Protein AF-A0A9P7VAQ1-F1 (afdb_monomer_lite)

Sequence (129 aa):
MGWFGRTEKPQETTILPGDQIHQKSHQPLQIVPELVQTIETLNEPVTLHQHSQDIEGFVNERPANTFIIDGDKDGSQSIICTDNGNGGKTCLKLGLSSIQLFKKMQSLEYFCSLPDDINATYFECRKIT

Secondary structure (DSSP, 8-state):
--PPP---------PPPPP-------------S--TT---S----------TT-HHHHHHHSTTS-EEEEE-SS-S-EEEEEE-SSS-EEEEEESS-HHHHHHHHHHTTEEEE--S-TT---EEEEE--

Organism: NCBI:txid45513

Structure (mmCIF, N/CA/C/O backbone):
data_AF-A0A9P7VAQ1-F1
#
_entry.id   AF-A0A9P7VAQ1-F1
#
loop_
_atom_site.group_PDB
_atom_site.id
_atom_site.type_symbol
_atom_site.label_atom_id
_atom_site.label_alt_id
_atom_site.label_comp_id
_atom_site.label_asym_id
_atom_site.label_entity_id
_atom_site.label_seq_id
_atom_site.pdbx_PDB_ins_code
_atom_site.Cartn_x
_atom_site.Cartn_y
_atom_site.Cartn_z
_atom_site.occupancy
_atom_site.B_iso_or_equiv
_atom_site.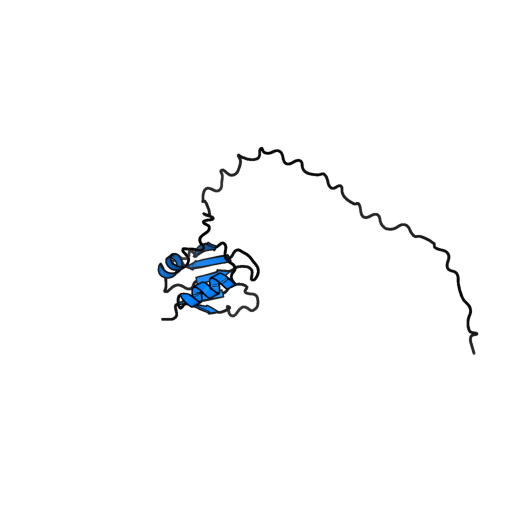auth_seq_id
_atom_site.auth_comp_id
_atom_site.auth_asym_id
_atom_site.auth_atom_id
_atom_site.pdbx_PDB_model_num
ATOM 1 N N . MET A 1 1 ? 8.328 14.201 79.316 1.00 43.78 1 MET A N 1
ATOM 2 C CA . MET A 1 1 ? 7.727 12.933 78.847 1.00 43.78 1 MET A CA 1
ATOM 3 C C . MET A 1 1 ? 6.217 13.114 78.852 1.00 43.78 1 MET A C 1
ATOM 5 O O . MET A 1 1 ? 5.704 13.519 79.883 1.00 43.78 1 MET A O 1
ATOM 9 N N . GLY A 1 2 ? 5.544 12.858 77.726 1.00 42.94 2 GLY A N 1
ATOM 10 C CA . GLY A 1 2 ? 4.083 12.707 77.647 1.00 42.94 2 GLY A CA 1
ATOM 11 C C . GLY A 1 2 ? 3.288 13.965 77.285 1.00 42.94 2 GLY A C 1
ATOM 12 O O . GLY A 1 2 ? 2.960 14.764 78.152 1.00 42.94 2 GLY A O 1
ATOM 13 N N . TRP A 1 3 ? 2.961 14.106 75.998 1.00 47.81 3 TRP A N 1
ATOM 14 C CA . TRP A 1 3 ? 2.009 15.077 75.454 1.00 47.81 3 TRP A CA 1
ATOM 15 C C . TRP A 1 3 ? 0.551 14.695 75.765 1.00 47.81 3 TRP A C 1
ATOM 17 O O . TRP A 1 3 ? 0.189 13.519 75.737 1.00 47.81 3 TRP A O 1
ATOM 27 N N . PHE A 1 4 ? -0.275 15.715 76.010 1.00 47.06 4 PHE A N 1
ATOM 28 C CA . PHE A 1 4 ? -1.732 15.644 76.133 1.00 47.06 4 PHE A CA 1
ATOM 29 C C . PHE A 1 4 ? -2.408 15.540 74.760 1.00 47.06 4 PHE A C 1
ATOM 31 O O . PHE A 1 4 ? -1.934 16.109 73.777 1.00 47.06 4 PHE A O 1
ATOM 38 N N . GLY A 1 5 ? -3.538 14.834 74.713 1.00 39.38 5 GLY A N 1
ATOM 39 C CA . GLY A 1 5 ? -4.395 14.725 73.538 1.00 39.38 5 GLY A CA 1
ATOM 40 C C . GLY A 1 5 ? -5.520 15.769 73.470 1.00 39.38 5 GLY A C 1
ATOM 41 O O . GLY A 1 5 ? -6.038 16.197 74.494 1.00 39.38 5 GLY A O 1
ATOM 42 N N . ARG A 1 6 ? -5.926 16.030 72.215 1.00 48.31 6 ARG A N 1
ATOM 43 C CA . ARG A 1 6 ? -7.282 16.310 71.689 1.00 48.31 6 ARG A CA 1
ATOM 44 C C . ARG A 1 6 ? -7.997 17.617 72.082 1.00 48.31 6 ARG A C 1
ATOM 46 O O . ARG A 1 6 ? -8.444 17.760 73.211 1.00 48.31 6 ARG A O 1
ATOM 53 N N . THR A 1 7 ? -8.279 18.470 71.087 1.00 38.28 7 THR A N 1
ATOM 54 C CA . THR A 1 7 ? -9.628 19.001 70.742 1.00 38.28 7 THR A CA 1
ATOM 55 C C . THR A 1 7 ? -9.586 19.874 69.473 1.00 38.28 7 THR A C 1
ATOM 57 O O . THR A 1 7 ? -8.521 20.202 68.962 1.00 38.28 7 THR A O 1
ATOM 60 N N . GLU A 1 8 ? -10.764 20.108 68.900 1.00 43.50 8 GLU A N 1
ATOM 61 C CA . GLU A 1 8 ? -11.074 20.451 67.507 1.00 43.50 8 GLU A CA 1
ATOM 62 C C . GLU A 1 8 ? -11.104 21.972 67.206 1.00 43.50 8 GLU A C 1
ATOM 64 O O . GLU A 1 8 ? -11.470 22.726 68.094 1.00 43.50 8 GLU A O 1
ATOM 69 N N . LYS A 1 9 ? -10.760 22.345 65.944 1.00 39.62 9 LYS A N 1
ATOM 70 C CA . LYS A 1 9 ? -11.163 23.484 65.041 1.00 39.62 9 LYS A CA 1
ATOM 71 C C . LYS A 1 9 ? -11.504 24.888 65.626 1.00 39.62 9 LYS A C 1
ATOM 73 O O . LYS A 1 9 ? -12.056 24.951 66.711 1.00 39.62 9 LYS A O 1
ATOM 78 N N . PRO A 1 10 ? -11.330 26.026 64.892 1.00 38.59 10 PRO A N 1
ATOM 79 C CA . PRO A 1 10 ? -11.468 26.193 63.429 1.00 38.59 10 PRO A CA 1
ATOM 80 C C . PRO A 1 10 ? -10.349 27.006 62.732 1.00 38.59 10 PRO A C 1
ATOM 82 O O . PRO A 1 10 ? -9.769 27.923 63.300 1.00 38.59 10 PRO A O 1
ATOM 85 N N . GLN A 1 11 ? -10.068 26.689 61.463 1.00 38.06 11 GLN A N 1
ATOM 86 C CA . GLN A 1 11 ? -9.206 27.511 60.609 1.00 38.06 11 GLN A CA 1
ATOM 87 C C . GLN A 1 11 ? -10.066 28.461 59.778 1.00 38.06 11 GLN A C 1
ATOM 89 O O . GLN A 1 11 ? -10.922 28.033 59.005 1.00 38.06 11 GLN A O 1
ATOM 94 N N . GLU A 1 12 ? -9.826 29.746 60.006 1.00 38.41 12 GLU A N 1
ATOM 95 C CA . GLU A 1 12 ? -10.343 30.879 59.257 1.00 38.41 12 GLU A CA 1
ATOM 96 C C . GLU A 1 12 ? -9.712 30.907 57.859 1.00 38.41 12 GLU A C 1
ATOM 98 O O . GLU A 1 12 ? -8.508 30.708 57.678 1.00 38.41 12 GLU A O 1
ATOM 103 N N . THR A 1 13 ? -10.568 31.086 56.861 1.00 46.78 13 THR A N 1
ATOM 104 C CA . THR A 1 13 ? -10.251 31.086 55.438 1.00 46.78 13 THR A CA 1
ATOM 105 C C . THR A 1 13 ? -9.445 32.331 55.069 1.00 46.78 13 THR A C 1
ATOM 107 O O . THR A 1 13 ? -10.020 33.375 54.772 1.00 46.78 13 THR A O 1
ATOM 110 N N . THR A 1 14 ? -8.118 32.220 55.018 1.00 38.03 14 THR A N 1
ATOM 111 C CA . THR A 1 14 ? -7.273 33.234 54.369 1.00 38.03 14 THR A CA 1
ATOM 112 C C . THR A 1 14 ? -7.005 32.814 52.928 1.00 38.03 14 THR A C 1
ATOM 114 O O . THR A 1 14 ? -6.181 31.948 52.639 1.00 38.03 14 THR A O 1
ATOM 117 N N . ILE A 1 15 ? -7.760 33.431 52.026 1.00 44.00 15 ILE A N 1
ATOM 118 C CA . ILE A 1 15 ? -7.645 33.326 50.572 1.00 44.00 15 ILE A CA 1
ATOM 119 C C . ILE A 1 15 ? -6.364 34.059 50.146 1.00 44.00 15 ILE A C 1
ATOM 121 O O . ILE A 1 15 ? -6.271 35.274 50.315 1.00 44.00 15 ILE A O 1
ATOM 125 N N . LEU A 1 16 ? -5.385 33.343 49.585 1.00 48.00 16 LEU A N 1
ATOM 126 C CA . LEU A 1 16 ? -4.321 33.960 48.788 1.00 48.00 16 LEU A CA 1
ATOM 127 C C . LEU A 1 16 ? -4.833 34.155 47.349 1.00 48.00 16 LEU A C 1
ATOM 129 O O . LEU A 1 16 ? -5.332 33.192 46.761 1.00 48.00 16 LEU A O 1
ATOM 133 N N . PRO A 1 17 ? -4.731 35.362 46.764 1.00 43.88 17 PRO A N 1
ATOM 134 C CA . PRO A 1 17 ? -5.117 35.590 45.380 1.00 43.88 17 PRO A CA 1
ATOM 135 C C . PRO A 1 17 ? -4.123 34.906 44.437 1.00 43.88 17 PRO A C 1
ATOM 137 O O . PRO A 1 17 ? -2.913 35.113 44.516 1.00 43.88 17 PRO A O 1
ATOM 140 N N . GLY A 1 18 ? -4.683 34.055 43.580 1.00 43.78 18 GLY A N 1
ATOM 141 C CA . GLY A 1 18 ? -3.975 33.254 42.599 1.00 43.78 18 GLY A CA 1
ATOM 142 C C . GLY A 1 18 ? -3.285 34.076 41.515 1.00 43.78 18 GLY A C 1
ATOM 143 O O . GLY A 1 18 ? -3.693 35.183 41.160 1.00 43.78 18 GLY A O 1
ATOM 144 N N . ASP A 1 19 ? -2.232 33.465 40.993 1.00 47.91 19 ASP A N 1
ATOM 145 C CA . ASP A 1 19 ? -1.485 33.873 39.815 1.00 47.91 19 ASP A CA 1
ATOM 146 C C . ASP A 1 19 ? -2.440 34.032 38.615 1.00 47.91 19 ASP A C 1
ATOM 148 O O . ASP A 1 19 ? -3.155 33.105 38.222 1.00 47.91 19 ASP A O 1
ATOM 152 N N . GLN A 1 20 ? -2.512 35.250 38.078 1.00 49.78 20 GLN A N 1
ATOM 153 C CA . GLN A 1 20 ? -3.401 35.627 36.982 1.00 49.78 20 GLN A CA 1
ATOM 154 C C . GLN A 1 20 ? -2.842 35.089 35.659 1.00 49.78 20 GLN A C 1
ATOM 156 O O . GLN A 1 20 ? -2.085 35.770 34.963 1.00 49.78 20 GLN A O 1
ATOM 161 N N . ILE A 1 21 ? -3.248 33.880 35.271 1.00 58.69 21 ILE A N 1
ATOM 162 C CA . ILE A 1 21 ? -3.085 33.404 33.894 1.00 58.69 21 ILE A CA 1
ATOM 163 C C . ILE A 1 21 ? -3.956 34.274 32.979 1.00 58.69 21 ILE A C 1
ATOM 165 O O . ILE A 1 21 ? -5.183 34.199 32.994 1.00 58.69 21 ILE A O 1
ATOM 169 N N . HIS A 1 22 ? -3.304 35.134 32.194 1.00 49.09 22 HIS A N 1
ATOM 170 C CA . HIS A 1 22 ? -3.931 35.987 31.187 1.00 49.09 22 HIS A CA 1
ATOM 171 C C . HIS A 1 22 ? -4.699 35.132 30.167 1.00 49.09 22 HIS A C 1
ATOM 173 O O . HIS A 1 22 ? -4.124 34.543 29.251 1.00 49.09 22 HIS A O 1
ATOM 179 N N . GLN A 1 23 ? -6.021 35.095 30.316 1.00 57.34 23 GLN A N 1
ATOM 180 C CA . GLN A 1 23 ? -6.941 34.468 29.378 1.00 57.34 23 GLN A CA 1
ATOM 181 C C . GLN A 1 23 ? -7.052 35.366 28.138 1.00 57.34 23 GLN A C 1
ATOM 183 O O . GLN A 1 23 ? -7.766 36.369 28.113 1.00 57.34 23 GLN A O 1
ATOM 188 N N . LYS A 1 24 ? -6.251 35.057 27.116 1.00 55.59 24 LYS A N 1
ATOM 189 C CA . LYS A 1 24 ? -6.166 35.840 25.882 1.00 55.59 24 LYS A CA 1
ATOM 190 C C . LYS A 1 24 ? -7.418 35.582 25.030 1.00 55.59 24 LYS A C 1
ATOM 192 O O . LYS A 1 24 ? -7.567 34.516 24.450 1.00 55.59 24 LYS A O 1
ATOM 197 N N . SER A 1 25 ? -8.315 36.569 25.044 1.00 44.03 25 SER A N 1
ATOM 198 C CA . SER A 1 25 ? -9.456 36.832 24.151 1.00 44.03 25 SER A CA 1
ATOM 199 C C . SER A 1 25 ? -9.630 35.874 22.959 1.00 44.03 25 SER A C 1
ATOM 201 O O . SER A 1 25 ? -8.849 35.904 22.007 1.00 44.03 25 SER A O 1
ATOM 203 N N . HIS A 1 26 ? -10.715 35.093 22.962 1.00 49.91 26 HIS A N 1
ATOM 204 C CA . HIS A 1 26 ? -11.246 34.489 21.740 1.00 49.91 26 HIS A CA 1
ATOM 205 C C . HIS A 1 26 ? -12.006 35.564 20.955 1.00 49.91 26 HIS A C 1
ATOM 207 O O . HIS A 1 26 ? -13.161 35.867 21.247 1.00 49.91 26 HIS A O 1
ATOM 213 N N . GLN A 1 27 ? -11.353 36.137 19.948 1.00 57.31 27 GLN A N 1
ATOM 214 C CA . GLN A 1 27 ? -12.039 36.878 18.896 1.00 57.31 27 GLN A CA 1
ATOM 215 C C . GLN A 1 27 ? -12.614 35.853 17.898 1.00 57.31 27 GLN A C 1
ATOM 217 O O . GLN A 1 27 ? -11.843 35.048 17.369 1.00 57.31 27 GLN A O 1
ATOM 222 N N . PRO A 1 28 ? -13.928 35.834 17.617 1.00 54.03 28 PRO A N 1
ATOM 223 C CA . PRO A 1 28 ? -14.451 35.023 16.526 1.00 54.03 28 PRO A CA 1
ATOM 224 C C . PRO A 1 28 ? -13.997 35.636 15.196 1.00 54.03 28 PRO A C 1
ATOM 226 O O . PRO A 1 28 ? -14.330 36.778 14.881 1.00 54.03 28 PRO A O 1
ATOM 229 N N . LEU A 1 29 ? -13.214 34.883 14.419 1.00 44.12 29 LEU A N 1
ATOM 230 C CA . LEU A 1 29 ? -12.870 35.244 13.046 1.00 44.12 29 LEU A CA 1
ATOM 231 C C . LEU A 1 29 ? -14.141 35.168 12.195 1.00 44.12 29 LEU A C 1
ATOM 233 O O . LEU A 1 29 ? -14.653 34.086 11.909 1.00 44.12 29 LEU A O 1
ATOM 237 N N . GLN A 1 30 ? -14.659 36.331 11.804 1.00 51.19 30 GLN A N 1
ATOM 238 C CA . GLN A 1 30 ? -15.646 36.442 10.738 1.00 51.19 30 GLN A CA 1
ATOM 239 C C . GLN A 1 30 ? -14.952 36.059 9.428 1.00 51.19 30 GLN A C 1
ATOM 241 O O . GLN A 1 30 ? -14.176 36.833 8.873 1.00 51.19 30 GLN A O 1
ATOM 246 N N . ILE A 1 31 ? -15.185 34.832 8.966 1.00 46.47 31 ILE A N 1
ATOM 247 C CA . ILE A 1 31 ? -14.674 34.352 7.683 1.00 46.47 31 ILE A CA 1
ATOM 248 C C . ILE A 1 31 ? -15.532 34.999 6.591 1.00 46.47 31 ILE A C 1
ATOM 250 O O . ILE A 1 31 ? -16.671 34.602 6.354 1.00 46.47 31 ILE A O 1
ATOM 254 N N . VAL A 1 32 ? -14.984 36.037 5.965 1.00 51.84 32 VAL A N 1
ATOM 255 C CA . VAL A 1 32 ? -15.469 36.597 4.699 1.00 51.84 32 VAL A CA 1
ATOM 256 C C . VAL A 1 32 ? -15.196 35.598 3.559 1.00 51.84 32 VAL A C 1
ATOM 258 O O . VAL A 1 32 ? -14.118 35.002 3.531 1.00 51.84 32 VAL A O 1
ATOM 261 N N . PRO A 1 33 ? -16.134 35.390 2.615 1.00 49.41 33 PRO A N 1
ATOM 262 C CA . PRO A 1 33 ? -16.080 34.316 1.614 1.00 49.41 33 PRO A CA 1
ATOM 263 C C . PRO A 1 33 ? -15.151 34.589 0.411 1.00 49.41 33 PRO A C 1
ATOM 265 O O . PRO A 1 33 ? -15.394 34.084 -0.681 1.00 49.41 33 PRO A O 1
ATOM 268 N N . GLU A 1 34 ? -14.074 35.358 0.577 1.00 45.09 34 GLU A N 1
ATOM 269 C CA . GLU A 1 34 ? -13.315 35.925 -0.551 1.00 45.09 34 GLU A CA 1
ATOM 270 C C . GLU A 1 34 ? -11.808 35.601 -0.511 1.00 45.09 34 GLU A C 1
ATOM 272 O O . GLU A 1 34 ? -10.958 36.459 -0.713 1.00 45.09 34 GLU A O 1
ATOM 277 N N . LEU A 1 35 ? -11.456 34.339 -0.241 1.00 45.56 35 LEU A N 1
ATOM 278 C CA . LEU A 1 35 ? -10.101 33.804 -0.493 1.00 45.56 35 LEU A CA 1
ATOM 279 C C . LEU A 1 35 ? -10.084 32.727 -1.587 1.00 45.56 35 LEU A C 1
ATOM 281 O O . LEU A 1 35 ? -9.176 31.904 -1.689 1.00 45.56 35 LEU A O 1
ATOM 285 N N . VAL A 1 36 ? -11.080 32.785 -2.464 1.00 49.56 36 VAL A N 1
ATOM 286 C CA . VAL A 1 36 ? -10.991 32.237 -3.813 1.00 49.56 36 VAL A CA 1
ATOM 287 C C . VAL A 1 36 ? -10.065 33.177 -4.590 1.00 49.56 36 VAL A C 1
ATOM 289 O O . VAL A 1 36 ? -10.587 34.157 -5.094 1.00 49.56 36 VAL A O 1
ATOM 292 N N . GLN A 1 37 ? -8.734 32.966 -4.627 1.00 47.38 37 GLN A N 1
ATOM 293 C CA . GLN A 1 37 ? -7.875 33.356 -5.783 1.00 47.38 37 GLN A CA 1
ATOM 294 C C . GLN A 1 37 ? -6.344 33.196 -5.657 1.00 47.38 37 GLN A C 1
ATOM 296 O O . GLN A 1 37 ? -5.667 33.435 -6.649 1.00 47.38 37 GLN A O 1
ATOM 301 N N . THR A 1 38 ? -5.738 32.752 -4.551 1.00 49.25 38 THR A N 1
ATOM 302 C CA . THR A 1 38 ? -4.253 32.682 -4.476 1.00 49.25 38 THR A CA 1
ATOM 303 C C . THR A 1 38 ? -3.694 31.320 -4.067 1.00 49.25 38 THR A C 1
ATOM 305 O O . THR A 1 38 ? -2.964 31.191 -3.090 1.00 49.25 38 THR A O 1
ATOM 308 N N . ILE A 1 39 ? -3.976 30.293 -4.874 1.00 50.12 39 ILE A N 1
ATOM 309 C CA . ILE A 1 39 ? -3.157 29.067 -4.943 1.00 50.12 39 ILE A CA 1
ATOM 310 C C . ILE A 1 39 ? -2.892 28.745 -6.428 1.00 50.12 39 ILE A C 1
ATOM 312 O O . ILE A 1 39 ? -3.280 27.704 -6.939 1.00 50.12 39 ILE A O 1
ATOM 316 N N . GLU A 1 40 ? -2.257 29.675 -7.147 1.00 50.81 40 GLU A N 1
ATOM 317 C CA . GLU A 1 40 ? -1.804 29.520 -8.545 1.00 50.81 40 GLU A CA 1
ATOM 318 C C . GLU A 1 40 ? -0.268 29.382 -8.641 1.00 50.81 40 GLU A C 1
ATOM 320 O O . GLU A 1 40 ? 0.366 29.881 -9.570 1.00 50.81 40 GLU A O 1
ATOM 325 N N . THR A 1 41 ? 0.410 28.755 -7.669 1.00 50.31 41 THR A N 1
ATOM 326 C CA . THR A 1 41 ? 1.885 28.617 -7.758 1.00 50.31 41 THR A CA 1
ATOM 327 C C . THR A 1 41 ? 2.476 27.341 -7.154 1.00 50.31 41 THR A C 1
ATOM 329 O O . THR A 1 41 ? 3.582 27.367 -6.631 1.00 50.31 41 THR A O 1
ATOM 332 N N . LEU A 1 42 ? 1.777 26.207 -7.281 1.00 45.84 42 LEU A N 1
ATOM 333 C CA . LEU A 1 42 ? 2.347 24.850 -7.203 1.00 45.84 42 LEU A CA 1
ATOM 334 C C . LEU A 1 42 ? 1.562 23.946 -8.176 1.00 45.84 42 LEU A C 1
ATOM 336 O O . LEU A 1 42 ? 0.710 23.159 -7.777 1.00 45.84 42 LEU A O 1
ATOM 340 N N . ASN A 1 43 ? 1.799 24.131 -9.478 1.00 56.38 43 ASN A N 1
ATOM 341 C CA . ASN A 1 43 ? 1.109 23.453 -10.585 1.00 56.38 43 ASN A CA 1
ATOM 342 C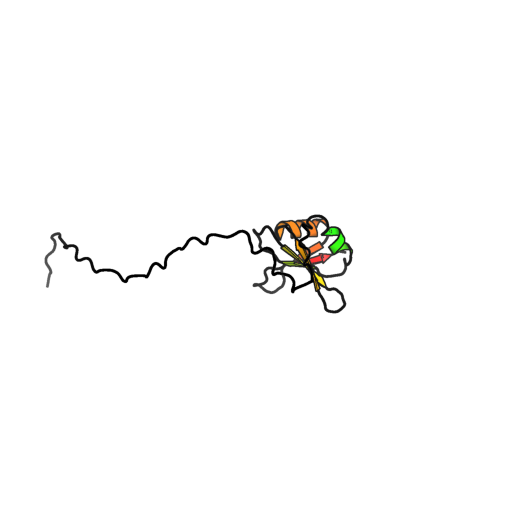 C . ASN A 1 43 ? 1.594 22.007 -10.822 1.00 56.38 43 ASN A C 1
ATOM 344 O O . ASN A 1 43 ? 1.925 21.635 -11.943 1.00 56.38 43 ASN A O 1
ATOM 348 N N . GLU A 1 44 ? 1.565 21.164 -9.793 1.00 44.50 44 GLU A N 1
ATOM 349 C CA . GLU A 1 44 ? 1.263 19.747 -10.011 1.00 44.50 44 GLU A CA 1
ATOM 350 C C . GLU A 1 44 ? 0.039 19.391 -9.164 1.00 44.50 44 GLU A C 1
ATOM 352 O O . GLU A 1 44 ? 0.107 19.441 -7.932 1.00 44.50 44 GLU A O 1
ATOM 357 N N . PRO A 1 45 ? -1.111 19.060 -9.781 1.00 44.69 45 PRO A N 1
ATOM 358 C CA . PRO A 1 45 ? -2.243 18.567 -9.026 1.00 44.69 45 PRO A CA 1
ATOM 359 C C . PRO A 1 45 ? -1.873 17.184 -8.491 1.00 44.69 45 PRO A C 1
ATOM 361 O O . PRO A 1 45 ? -1.955 16.190 -9.217 1.00 44.69 45 PRO A O 1
ATOM 364 N N . VAL A 1 46 ? -1.508 17.102 -7.206 1.00 47.25 46 VAL A N 1
ATOM 365 C CA . VAL A 1 46 ? -1.612 15.843 -6.461 1.00 47.25 46 VAL A CA 1
ATOM 366 C C . VAL A 1 46 ? -3.091 15.505 -6.468 1.00 47.25 46 VAL A C 1
ATOM 368 O O . VAL A 1 46 ? -3.903 16.042 -5.715 1.00 47.25 46 VAL A O 1
ATOM 371 N N . THR A 1 47 ? -3.449 14.701 -7.452 1.00 41.31 47 THR A N 1
ATOM 372 C CA . THR A 1 47 ? -4.813 14.425 -7.831 1.00 41.31 47 THR A CA 1
ATOM 373 C C . THR A 1 47 ? -5.383 13.550 -6.728 1.00 41.31 47 THR A C 1
ATOM 375 O O . THR A 1 47 ? -5.137 12.346 -6.669 1.00 41.31 47 THR A O 1
ATOM 378 N N . LEU A 1 48 ? -6.118 14.182 -5.813 1.00 42.94 48 LEU A N 1
ATOM 379 C CA . LEU A 1 48 ? -6.919 13.545 -4.772 1.00 42.94 48 LEU A CA 1
ATOM 380 C C . LEU A 1 48 ? -8.129 12.869 -5.429 1.00 42.94 48 LEU A C 1
ATOM 382 O O . LEU A 1 48 ? -9.285 13.209 -5.206 1.00 42.94 48 LEU A O 1
ATOM 386 N N . HIS A 1 49 ? -7.858 11.922 -6.312 1.00 44.25 49 HIS A N 1
ATOM 387 C CA . HIS A 1 49 ? -8.862 10.980 -6.742 1.00 44.25 49 HIS A CA 1
ATOM 388 C C . HIS A 1 49 ? -9.231 10.144 -5.522 1.00 44.25 49 HIS A C 1
ATOM 390 O O . HIS A 1 49 ? -8.375 9.616 -4.808 1.00 44.25 49 HIS A O 1
ATOM 396 N N . GLN A 1 50 ? -10.526 10.009 -5.293 1.00 43.31 50 GLN A N 1
ATOM 397 C CA . GLN A 1 50 ? -11.094 9.068 -4.345 1.00 43.31 50 GLN A CA 1
ATOM 398 C C . GLN A 1 50 ? -10.887 7.643 -4.909 1.00 43.31 50 GLN A C 1
ATOM 400 O O . GLN A 1 50 ? -11.811 7.002 -5.390 1.00 43.31 50 GLN A O 1
ATOM 405 N N . HIS A 1 51 ? -9.629 7.186 -4.937 1.00 50.97 51 HIS A N 1
ATOM 406 C CA . HIS A 1 51 ? -9.109 6.020 -5.669 1.00 50.97 51 HIS A CA 1
ATOM 407 C C . HIS A 1 51 ? -9.270 4.707 -4.897 1.00 50.97 51 HIS A C 1
ATOM 409 O O . HIS A 1 51 ? -8.400 3.843 -4.917 1.00 50.97 51 HIS A O 1
ATOM 415 N N . SER A 1 52 ? -10.386 4.497 -4.199 1.00 50.84 52 SER A N 1
ATOM 416 C CA . SER A 1 52 ? -10.625 3.184 -3.582 1.00 50.84 52 SER A CA 1
ATOM 417 C C . SER A 1 52 ? -10.753 2.054 -4.617 1.00 50.84 52 SER A C 1
ATOM 419 O O . SER A 1 52 ? -10.621 0.887 -4.253 1.00 50.84 52 SER A O 1
ATOM 421 N N . GLN A 1 53 ? -10.979 2.380 -5.896 1.00 54.81 53 GLN A N 1
ATOM 422 C CA . GLN A 1 53 ? -11.234 1.399 -6.950 1.00 54.81 53 GLN A CA 1
ATOM 423 C C . GLN A 1 53 ? -10.018 0.966 -7.778 1.00 54.81 53 GLN A C 1
ATOM 425 O O . GLN A 1 53 ? -10.136 -0.063 -8.433 1.00 54.81 53 GLN A O 1
ATOM 430 N N . ASP A 1 54 ? -8.865 1.645 -7.727 1.00 76.12 54 ASP A N 1
ATOM 431 C CA . ASP A 1 54 ? -7.751 1.334 -8.651 1.00 76.12 54 ASP A CA 1
ATOM 432 C C . ASP A 1 54 ? -6.444 0.904 -7.964 1.00 76.12 54 ASP A C 1
ATOM 434 O O . ASP A 1 54 ? -5.343 1.046 -8.492 1.00 76.12 54 ASP A O 1
ATOM 438 N N . ILE A 1 55 ? -6.555 0.334 -6.760 1.00 87.44 55 ILE A N 1
ATOM 439 C CA . ILE A 1 55 ? -5.416 -0.329 -6.102 1.00 87.44 55 ILE A CA 1
ATOM 440 C C . ILE A 1 55 ? -4.964 -1.528 -6.938 1.00 87.44 55 ILE A C 1
ATOM 442 O O . ILE A 1 55 ? -3.771 -1.764 -7.078 1.00 87.44 55 ILE A O 1
ATOM 446 N N . GLU A 1 56 ? -5.914 -2.271 -7.510 1.00 89.12 56 GLU A N 1
ATOM 447 C CA . GLU A 1 56 ? -5.626 -3.448 -8.332 1.00 89.12 56 GLU A CA 1
ATOM 448 C C . GLU A 1 56 ? -4.825 -3.087 -9.581 1.00 89.12 56 GLU A C 1
ATOM 450 O O . GLU A 1 56 ? -3.822 -3.742 -9.856 1.00 89.12 56 GLU A O 1
ATOM 455 N N . GLY A 1 57 ? -5.220 -2.040 -10.312 1.00 89.19 57 GLY A N 1
ATOM 456 C CA . GLY A 1 57 ? -4.468 -1.561 -11.469 1.00 89.19 57 GLY A CA 1
ATOM 457 C C . GLY A 1 57 ? -3.072 -1.095 -11.071 1.00 89.19 57 GLY A C 1
ATOM 458 O O . GLY A 1 57 ? -2.088 -1.524 -11.672 1.00 89.19 57 GLY A O 1
ATOM 459 N N . PHE A 1 58 ? -2.975 -0.315 -9.991 1.00 90.12 58 PHE A N 1
ATOM 460 C CA . PHE A 1 58 ? -1.704 0.200 -9.486 1.00 90.12 58 PHE A CA 1
ATOM 461 C C . PHE A 1 58 ? -0.700 -0.907 -9.135 1.00 90.12 58 PHE A C 1
ATOM 463 O O . PHE A 1 58 ? 0.474 -0.830 -9.501 1.00 90.12 58 PHE A O 1
ATOM 470 N N . VAL A 1 59 ? -1.145 -1.966 -8.452 1.00 90.38 59 VAL A N 1
ATOM 471 C CA . VAL A 1 59 ? -0.238 -3.046 -8.029 1.00 90.38 59 VAL A CA 1
ATOM 472 C C . VAL A 1 59 ? 0.065 -4.036 -9.149 1.00 90.38 59 VAL A C 1
ATOM 474 O O . VAL A 1 59 ? 1.175 -4.568 -9.215 1.00 90.38 59 VAL A O 1
ATOM 477 N N . ASN A 1 60 ? -0.884 -4.242 -10.066 1.00 89.00 60 ASN A N 1
ATOM 478 C CA . ASN A 1 60 ? -0.697 -5.096 -11.237 1.00 89.00 60 ASN A CA 1
ATOM 479 C C . ASN A 1 60 ? 0.148 -4.441 -12.334 1.00 89.00 60 ASN A C 1
ATOM 481 O O . ASN A 1 60 ? 0.680 -5.160 -13.176 1.00 89.00 60 ASN A O 1
ATOM 485 N N . GLU A 1 61 ? 0.317 -3.117 -12.325 1.00 90.31 61 GLU A N 1
ATOM 486 C CA . GLU A 1 61 ? 1.243 -2.438 -13.237 1.00 90.31 61 GLU A CA 1
ATOM 487 C C . GLU A 1 61 ? 2.692 -2.888 -12.986 1.00 90.31 61 GLU A C 1
ATOM 489 O O . GLU A 1 61 ? 3.476 -3.046 -13.922 1.00 90.31 61 GLU A O 1
ATOM 494 N N . ARG A 1 62 ? 3.053 -3.120 -11.714 1.00 89.31 62 ARG A N 1
ATOM 495 C CA . ARG A 1 62 ? 4.408 -3.516 -11.296 1.00 89.31 62 ARG A CA 1
ATOM 496 C C . ARG A 1 62 ? 4.367 -4.588 -10.199 1.00 89.31 62 ARG A C 1
ATOM 498 O O . ARG A 1 62 ? 4.753 -4.324 -9.062 1.00 89.31 62 ARG A O 1
ATOM 505 N N . PRO A 1 63 ? 3.953 -5.828 -10.516 1.00 89.56 63 PRO A N 1
ATOM 506 C CA . PRO A 1 63 ? 3.721 -6.862 -9.508 1.00 89.56 63 PRO A CA 1
ATOM 507 C C . PRO A 1 63 ? 5.004 -7.377 -8.844 1.00 89.56 63 PRO A C 1
ATOM 509 O O . PRO A 1 63 ? 4.937 -7.952 -7.762 1.00 89.56 63 PRO A O 1
ATOM 512 N N . ALA A 1 64 ? 6.161 -7.176 -9.482 1.00 89.12 64 ALA A N 1
ATOM 513 C CA . ALA A 1 64 ? 7.468 -7.553 -8.947 1.00 89.12 64 ALA A CA 1
ATOM 514 C C . ALA A 1 64 ? 8.019 -6.551 -7.916 1.00 89.12 64 ALA A C 1
ATOM 516 O O . ALA A 1 64 ? 9.004 -6.851 -7.244 1.00 89.12 64 ALA A O 1
ATOM 517 N N . ASN A 1 65 ? 7.413 -5.366 -7.794 1.00 92.19 65 ASN A N 1
ATOM 518 C CA . ASN A 1 65 ? 7.903 -4.331 -6.896 1.00 92.19 65 ASN A CA 1
ATOM 519 C C . ASN A 1 65 ? 7.401 -4.541 -5.466 1.00 92.19 65 ASN A C 1
ATOM 521 O O . ASN A 1 65 ? 6.315 -5.074 -5.230 1.00 92.19 65 ASN A O 1
ATOM 525 N N . THR A 1 66 ? 8.176 -4.035 -4.508 1.00 92.31 66 THR A N 1
ATOM 526 C CA . THR A 1 66 ? 7.712 -3.863 -3.132 1.00 92.31 66 THR A CA 1
ATOM 527 C C . THR A 1 66 ? 6.820 -2.630 -3.049 1.00 92.31 66 THR A C 1
ATOM 529 O O . THR A 1 66 ? 7.187 -1.546 -3.510 1.00 92.31 66 THR A O 1
ATOM 532 N N . PHE A 1 67 ? 5.654 -2.798 -2.437 1.00 94.25 67 PHE A N 1
ATOM 533 C CA . PHE A 1 67 ? 4.715 -1.725 -2.149 1.00 94.25 67 PHE A CA 1
ATOM 534 C C . PHE A 1 67 ? 4.778 -1.374 -0.668 1.00 94.25 67 PHE A C 1
ATOM 536 O O . PHE A 1 67 ? 4.687 -2.253 0.178 1.00 94.25 67 PHE A O 1
ATOM 543 N N . ILE A 1 68 ? 4.907 -0.095 -0.349 1.00 93.62 68 ILE A N 1
ATOM 544 C CA . ILE A 1 68 ? 4.910 0.408 1.021 1.00 93.62 68 ILE A CA 1
ATOM 545 C C . ILE A 1 68 ? 3.543 1.006 1.311 1.00 93.62 68 ILE A C 1
ATOM 547 O O . ILE A 1 68 ? 3.111 1.906 0.596 1.00 93.62 68 ILE A O 1
ATOM 551 N N . ILE A 1 69 ? 2.867 0.512 2.342 1.00 92.62 69 ILE A N 1
ATOM 552 C CA . ILE A 1 69 ? 1.611 1.076 2.834 1.00 92.62 69 ILE A CA 1
ATOM 553 C C . ILE A 1 69 ? 1.901 1.859 4.099 1.00 92.62 69 ILE A C 1
ATOM 555 O O . ILE A 1 69 ? 2.376 1.281 5.071 1.00 92.62 69 ILE A O 1
ATOM 559 N N . ASP A 1 70 ? 1.536 3.132 4.112 1.00 89.75 70 ASP A N 1
ATOM 560 C CA . ASP A 1 70 ? 1.594 3.974 5.300 1.00 89.75 70 ASP A CA 1
ATOM 561 C C . ASP A 1 70 ? 0.241 4.645 5.541 1.00 89.75 70 ASP A C 1
ATOM 563 O O . ASP A 1 70 ? -0.473 5.028 4.612 1.00 89.75 70 ASP A O 1
ATOM 567 N N . GLY A 1 71 ? -0.136 4.777 6.802 1.00 85.25 71 GLY A N 1
ATOM 568 C CA . GLY A 1 71 ? -1.372 5.425 7.197 1.00 85.25 71 GLY A CA 1
ATOM 569 C C . GLY A 1 71 ? -1.775 5.058 8.612 1.00 85.25 71 GLY A C 1
ATOM 570 O O . GLY A 1 71 ? -1.380 4.023 9.154 1.00 85.25 71 GLY A O 1
ATOM 571 N N . ASP A 1 72 ? -2.622 5.895 9.192 1.00 81.12 72 ASP A N 1
ATOM 572 C CA . ASP A 1 72 ? -3.087 5.700 10.554 1.00 81.12 72 ASP A CA 1
ATOM 573 C C . ASP A 1 72 ? -4.004 4.466 10.664 1.00 81.12 72 ASP A C 1
ATOM 575 O O . ASP A 1 72 ? -4.808 4.170 9.770 1.00 81.12 72 ASP A O 1
ATOM 579 N N . LYS A 1 73 ? -3.879 3.734 11.776 1.00 74.56 73 LYS A N 1
ATOM 580 C CA . LYS A 1 73 ? -4.655 2.519 12.052 1.00 74.56 73 LYS A CA 1
ATOM 581 C C . LYS A 1 73 ? -6.161 2.794 12.048 1.00 74.56 73 LYS A C 1
ATOM 583 O O . LYS A 1 73 ? -6.922 2.005 11.484 1.00 74.56 73 LYS A O 1
ATOM 588 N N . ASP A 1 74 ? -6.559 3.899 12.669 1.00 74.38 74 ASP A N 1
ATOM 589 C CA . ASP A 1 74 ? -7.947 4.334 12.821 1.00 74.38 74 ASP A CA 1
ATOM 590 C C . ASP A 1 74 ? -8.280 5.494 11.859 1.00 74.38 74 ASP A C 1
ATOM 592 O O . ASP A 1 74 ? -9.400 6.010 11.830 1.00 74.38 74 ASP A O 1
ATOM 596 N N . GLY A 1 75 ? -7.316 5.882 11.019 1.00 81.56 75 GLY A N 1
ATOM 597 C CA . GLY A 1 75 ? -7.478 6.898 9.992 1.00 81.56 75 GLY A CA 1
ATOM 598 C C . GLY A 1 75 ? -8.386 6.464 8.847 1.00 81.56 75 GLY A C 1
ATOM 599 O O . GLY A 1 75 ? -8.499 5.294 8.493 1.00 81.56 75 GLY A O 1
ATOM 600 N N . SER A 1 76 ? -9.014 7.446 8.203 1.00 83.00 76 SER A N 1
ATOM 601 C CA . SER A 1 76 ? -9.797 7.240 6.973 1.00 83.00 76 SER A CA 1
ATOM 602 C C . SER A 1 76 ? -8.965 7.412 5.698 1.00 83.00 76 SER A C 1
ATOM 604 O O . SER A 1 76 ? -9.520 7.443 4.602 1.00 83.00 76 SER A O 1
ATOM 606 N N . GLN A 1 77 ? -7.650 7.596 5.830 1.00 86.00 77 GLN A N 1
ATOM 607 C CA . GLN A 1 77 ? -6.738 7.833 4.718 1.00 86.00 77 GLN A CA 1
ATOM 608 C C . GLN A 1 77 ? -5.460 7.016 4.892 1.00 86.00 77 GLN A C 1
ATOM 610 O O . GLN A 1 77 ? -4.947 6.882 6.001 1.00 86.00 77 GLN A O 1
ATOM 615 N N . SER A 1 78 ? -4.941 6.520 3.778 1.00 89.75 78 SER A N 1
ATOM 616 C CA . SER A 1 78 ? -3.673 5.798 3.686 1.00 89.75 78 SER A CA 1
ATOM 617 C C . SER A 1 78 ? -2.985 6.146 2.373 1.00 89.75 78 SER A C 1
ATOM 619 O O . SER A 1 78 ? -3.570 6.773 1.486 1.00 89.75 78 SER A O 1
ATOM 621 N N . ILE A 1 79 ? -1.717 5.788 2.262 1.00 91.12 79 ILE A N 1
ATOM 622 C CA . ILE A 1 79 ? -0.888 6.004 1.088 1.00 91.12 79 ILE A CA 1
ATOM 623 C C . ILE A 1 79 ? -0.228 4.672 0.751 1.00 91.12 79 ILE A C 1
ATOM 625 O O . ILE A 1 79 ? 0.274 3.982 1.636 1.00 91.12 79 ILE A O 1
ATOM 629 N N . ILE A 1 80 ? -0.226 4.316 -0.530 1.00 91.81 80 ILE A N 1
ATOM 630 C CA . ILE A 1 80 ? 0.558 3.199 -1.053 1.00 91.81 80 ILE A CA 1
ATOM 631 C C . ILE A 1 80 ? 1.625 3.735 -1.999 1.00 91.81 80 ILE A C 1
ATOM 633 O O . ILE A 1 80 ? 1.314 4.491 -2.913 1.00 91.81 80 ILE A O 1
ATOM 637 N N . CYS A 1 81 ? 2.877 3.354 -1.787 1.00 93.00 81 CYS A N 1
ATOM 638 C CA . CYS A 1 81 ? 4.012 3.773 -2.598 1.00 93.00 81 CYS A CA 1
ATOM 639 C C . CYS A 1 81 ? 4.705 2.569 -3.232 1.00 93.00 81 CYS A C 1
ATOM 641 O O . CYS A 1 81 ? 4.807 1.515 -2.617 1.00 93.00 81 CYS A O 1
ATOM 643 N N . THR A 1 82 ? 5.237 2.730 -4.438 1.00 93.50 82 THR A N 1
ATOM 644 C CA . THR A 1 82 ? 6.093 1.741 -5.105 1.00 93.50 82 THR A CA 1
ATOM 645 C C . THR A 1 82 ? 7.286 2.427 -5.751 1.00 93.50 82 THR A C 1
ATOM 647 O O . THR A 1 82 ? 7.266 3.637 -5.988 1.00 93.50 82 THR A O 1
ATOM 650 N N . ASP A 1 83 ? 8.342 1.669 -6.017 1.00 91.44 83 ASP A N 1
ATOM 651 C CA . ASP A 1 83 ? 9.504 2.176 -6.741 1.00 91.44 83 ASP A CA 1
ATOM 652 C C . ASP A 1 83 ? 9.223 2.274 -8.251 1.00 91.44 83 ASP A C 1
ATOM 654 O O . ASP A 1 83 ? 8.535 1.430 -8.823 1.00 91.44 83 ASP A O 1
ATOM 658 N N . ASN A 1 84 ? 9.752 3.301 -8.914 1.00 84.88 84 ASN A N 1
ATOM 659 C CA . ASN A 1 84 ? 9.575 3.522 -10.352 1.00 84.88 84 ASN A CA 1
ATOM 660 C C . ASN A 1 84 ? 10.719 2.957 -11.206 1.00 84.88 84 ASN A C 1
ATOM 662 O O . ASN A 1 84 ? 10.727 3.179 -12.414 1.00 84.88 84 ASN A O 1
ATOM 666 N N . GLY A 1 85 ? 11.719 2.294 -10.617 1.00 79.12 85 GLY A N 1
ATOM 667 C CA . GLY A 1 85 ? 12.893 1.764 -11.321 1.00 79.12 85 GLY A CA 1
ATOM 668 C C . GLY A 1 85 ? 13.938 2.825 -11.694 1.00 79.12 85 GLY A C 1
ATOM 669 O O . GLY A 1 85 ? 15.123 2.520 -11.768 1.00 79.12 85 GLY A O 1
ATOM 670 N N . ASN A 1 86 ? 13.534 4.091 -11.838 1.00 82.00 86 ASN A N 1
ATOM 671 C CA . ASN A 1 86 ? 14.426 5.224 -12.121 1.00 82.00 86 ASN A CA 1
ATOM 672 C C . ASN A 1 86 ? 14.956 5.909 -10.842 1.00 82.00 86 ASN A C 1
ATOM 674 O O . ASN A 1 86 ? 15.395 7.056 -10.890 1.00 82.00 86 ASN A O 1
ATOM 678 N N . GLY A 1 87 ? 14.851 5.246 -9.684 1.00 81.56 87 GLY A N 1
ATOM 679 C CA . GLY A 1 87 ? 15.205 5.803 -8.370 1.00 81.56 87 GLY A CA 1
ATOM 680 C C . GLY A 1 87 ? 14.151 6.739 -7.758 1.00 81.56 87 GLY A C 1
ATOM 681 O O . GLY A 1 87 ? 14.364 7.276 -6.673 1.00 81.56 87 GLY A O 1
ATOM 682 N N . GLY A 1 88 ? 13.016 6.937 -8.435 1.00 87.81 88 GLY A N 1
ATOM 683 C CA . GLY A 1 88 ? 11.851 7.651 -7.906 1.00 87.81 88 GLY A CA 1
ATOM 684 C C . GLY A 1 88 ? 10.823 6.707 -7.281 1.00 87.81 88 GLY A C 1
ATOM 685 O O . GLY A 1 88 ? 10.842 5.505 -7.534 1.00 87.81 88 GLY A O 1
ATOM 686 N N . LYS A 1 89 ? 9.883 7.260 -6.510 1.00 90.06 89 LYS A N 1
ATOM 687 C CA . LYS A 1 89 ? 8.739 6.522 -5.953 1.00 90.06 89 LYS A CA 1
ATOM 688 C C . LYS A 1 89 ? 7.436 7.107 -6.484 1.00 90.06 89 LYS A C 1
ATOM 690 O O . LYS A 1 89 ? 7.296 8.326 -6.518 1.00 90.06 89 LYS A O 1
ATOM 695 N N . THR A 1 90 ? 6.492 6.258 -6.879 1.00 90.56 90 THR A N 1
ATOM 696 C CA . THR A 1 90 ? 5.108 6.676 -7.147 1.00 90.56 90 THR A CA 1
ATOM 697 C C . THR A 1 90 ? 4.264 6.332 -5.942 1.00 90.56 90 THR A C 1
ATOM 699 O O . THR A 1 90 ? 4.279 5.186 -5.498 1.00 90.56 90 THR A O 1
ATOM 702 N N . CYS A 1 91 ? 3.519 7.311 -5.438 1.00 91.62 91 CYS A N 1
ATOM 703 C CA . CYS A 1 91 ? 2.626 7.143 -4.304 1.00 91.62 91 CYS A CA 1
ATOM 704 C C . CYS A 1 91 ? 1.194 7.505 -4.687 1.00 91.62 91 CYS A C 1
ATOM 706 O O . CYS A 1 91 ? 0.950 8.522 -5.334 1.00 91.62 91 CYS A O 1
ATOM 708 N N . LEU A 1 92 ? 0.248 6.693 -4.234 1.00 90.12 92 LEU A N 1
ATOM 709 C CA . LEU A 1 92 ? -1.178 6.891 -4.404 1.00 90.12 92 LEU A CA 1
ATOM 710 C C . LEU A 1 92 ? -1.809 7.129 -3.033 1.00 90.12 92 LEU A C 1
ATOM 712 O O . LEU A 1 92 ? -1.701 6.288 -2.140 1.00 90.12 92 LEU A O 1
ATOM 716 N N . LYS A 1 93 ? -2.475 8.274 -2.864 1.00 89.12 93 LYS A N 1
ATOM 717 C CA . LYS A 1 93 ? -3.250 8.575 -1.657 1.00 89.12 93 LYS A CA 1
ATOM 718 C C . LYS A 1 93 ? -4.657 8.003 -1.795 1.00 89.12 93 LYS A C 1
ATOM 720 O O . LYS A 1 93 ? -5.332 8.219 -2.796 1.00 89.12 93 LYS A O 1
ATOM 725 N N . LEU A 1 94 ? -5.100 7.296 -0.767 1.00 86.88 94 LEU A N 1
ATOM 726 C CA . LEU A 1 94 ? -6.329 6.523 -0.750 1.00 86.88 94 LEU A CA 1
ATOM 727 C C . LEU A 1 94 ? -7.220 6.989 0.399 1.00 86.88 94 LEU A C 1
ATOM 729 O O . LEU A 1 94 ? -6.754 7.236 1.509 1.00 86.88 94 LEU A O 1
ATOM 733 N N . GLY A 1 95 ? -8.524 7.080 0.141 1.00 85.88 95 GLY A N 1
ATOM 734 C CA . GLY A 1 95 ? -9.552 7.345 1.157 1.00 85.88 95 GLY A CA 1
ATOM 735 C C . GLY A 1 95 ? -9.965 6.083 1.919 1.00 85.88 95 GLY A C 1
ATOM 736 O O . GLY A 1 95 ? -11.155 5.825 2.070 1.00 85.88 95 GLY A O 1
ATOM 737 N N . LEU A 1 96 ? -8.993 5.254 2.299 1.00 85.50 96 LEU A N 1
ATOM 738 C CA . LEU A 1 96 ? -9.179 3.973 2.983 1.00 85.50 96 LEU A CA 1
ATOM 739 C C . LEU A 1 96 ? -8.242 3.917 4.188 1.00 85.50 96 LEU A C 1
ATOM 741 O O . LEU A 1 96 ? -7.156 4.494 4.139 1.00 85.50 96 LEU A O 1
ATOM 745 N N . SER A 1 97 ? -8.612 3.186 5.239 1.00 87.75 97 SER A N 1
ATOM 746 C CA . SER A 1 97 ? -7.691 2.944 6.357 1.00 87.75 97 SER A CA 1
ATOM 747 C C . SER A 1 97 ? -6.583 1.962 5.972 1.00 87.75 97 SER A C 1
ATOM 749 O O . SER A 1 97 ? -6.778 1.103 5.104 1.00 87.75 97 SER A O 1
ATOM 751 N N . SER A 1 98 ? -5.444 2.014 6.667 1.00 86.56 98 SER A N 1
ATOM 752 C CA . SER A 1 98 ? -4.333 1.070 6.452 1.00 86.56 98 SER A CA 1
ATOM 753 C C . SER A 1 98 ? -4.768 -0.386 6.618 1.00 86.56 98 SER A C 1
ATOM 755 O O . SER A 1 98 ? -4.325 -1.262 5.880 1.00 86.56 98 SER A O 1
ATOM 757 N N . ILE A 1 99 ? -5.712 -0.652 7.530 1.00 87.44 99 ILE A N 1
ATOM 758 C CA . ILE A 1 99 ? -6.284 -1.989 7.740 1.00 87.44 99 ILE A CA 1
ATOM 759 C C . ILE A 1 99 ? -7.075 -2.453 6.509 1.00 87.44 99 ILE A C 1
ATOM 761 O O . ILE A 1 99 ? -6.968 -3.613 6.106 1.00 87.44 99 ILE A O 1
ATOM 765 N N . GLN A 1 100 ? -7.897 -1.578 5.920 1.00 89.31 100 GLN A N 1
ATOM 766 C CA . GLN A 1 100 ? -8.674 -1.911 4.723 1.00 89.31 100 GLN A CA 1
ATOM 767 C C . GLN A 1 100 ? -7.756 -2.166 3.528 1.00 89.31 100 GLN A C 1
ATOM 769 O O . GLN A 1 100 ? -7.945 -3.148 2.809 1.00 89.31 100 GLN A O 1
ATOM 774 N N . LEU A 1 101 ? -6.732 -1.330 3.363 1.00 89.12 101 LEU A N 1
ATOM 775 C CA . LEU A 1 101 ? -5.745 -1.471 2.302 1.00 89.12 101 LEU A CA 1
ATOM 776 C C . LEU A 1 101 ? -4.925 -2.759 2.450 1.00 89.12 101 LEU A C 1
ATOM 778 O O . LEU A 1 101 ? -4.799 -3.515 1.492 1.00 89.12 101 LEU A O 1
ATOM 782 N N . PHE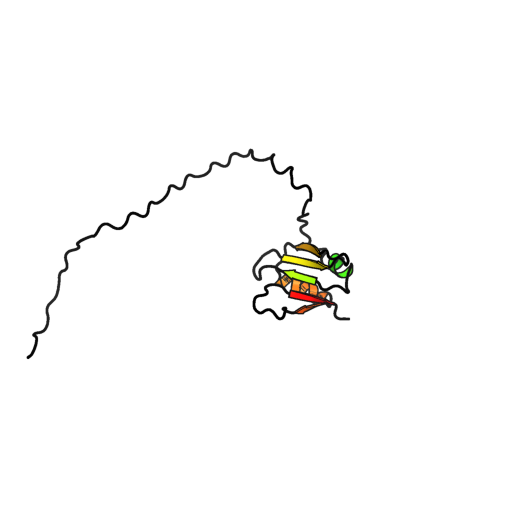 A 1 102 ? -4.469 -3.084 3.661 1.00 89.94 102 PHE A N 1
ATOM 783 C CA . PHE A 1 102 ? -3.800 -4.352 3.961 1.00 89.94 102 PHE A CA 1
ATOM 784 C C . PHE A 1 102 ? -4.676 -5.567 3.614 1.00 89.94 102 PHE A C 1
ATOM 786 O O . PHE A 1 102 ? -4.219 -6.502 2.957 1.00 89.94 102 PHE A O 1
ATOM 793 N N . LYS A 1 103 ? -5.961 -5.555 3.998 1.00 90.44 103 LYS A N 1
ATOM 794 C CA . LYS A 1 103 ? -6.908 -6.626 3.635 1.00 90.44 103 LYS A CA 1
ATOM 795 C C . LYS A 1 103 ? -7.086 -6.742 2.123 1.00 90.44 103 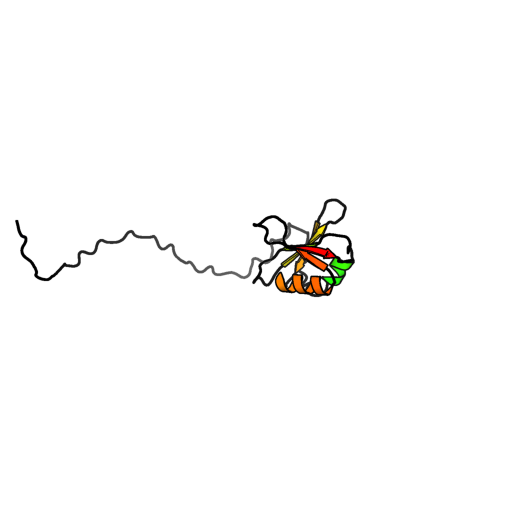LYS A C 1
ATOM 797 O O . LYS A 1 103 ? -7.144 -7.854 1.602 1.00 90.44 103 LYS A O 1
ATOM 802 N N . LYS A 1 104 ? -7.156 -5.608 1.421 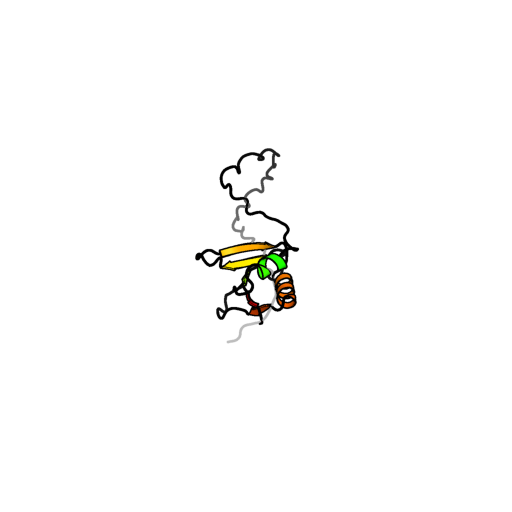1.00 91.00 104 LYS A N 1
ATOM 803 C CA . LYS A 1 104 ? -7.270 -5.581 -0.038 1.00 91.00 104 LYS A CA 1
ATOM 804 C C . LYS A 1 104 ? -6.030 -6.186 -0.694 1.00 91.00 104 LYS A C 1
ATOM 806 O O . LYS A 1 104 ? -6.174 -7.058 -1.540 1.00 91.00 104 LYS A O 1
ATOM 811 N N . MET A 1 105 ? -4.834 -5.811 -0.253 1.00 91.94 105 MET A N 1
ATOM 812 C CA . MET A 1 105 ? -3.577 -6.359 -0.769 1.00 91.94 105 MET A CA 1
ATOM 813 C C . MET A 1 105 ? -3.464 -7.871 -0.552 1.00 91.94 105 MET A C 1
ATOM 815 O O . MET A 1 105 ? -3.132 -8.597 -1.484 1.00 91.94 105 MET A O 1
ATOM 819 N N . GLN A 1 106 ? -3.844 -8.373 0.627 1.00 91.56 106 GLN A N 1
ATOM 820 C CA . GLN A 1 106 ? -3.886 -9.818 0.879 1.00 91.56 106 GLN A CA 1
ATOM 821 C C . GLN A 1 106 ? -4.859 -10.563 -0.046 1.00 91.56 106 GLN A C 1
ATOM 823 O O . GLN A 1 106 ? -4.560 -11.675 -0.471 1.00 91.56 106 GLN A O 1
ATOM 828 N N . SER A 1 107 ? -6.000 -9.956 -0.407 1.00 91.81 107 SER A N 1
ATOM 829 C CA . SER A 1 107 ? -6.935 -10.549 -1.382 1.00 91.81 107 SER A CA 1
ATOM 830 C C . SER A 1 107 ? -6.365 -10.648 -2.802 1.00 91.81 107 SER A C 1
ATOM 832 O O . SER A 1 107 ? -6.872 -11.423 -3.604 1.00 91.81 107 SER A O 1
ATOM 834 N N . LEU A 1 108 ? -5.308 -9.884 -3.093 1.00 91.50 108 LEU A N 1
ATOM 835 C CA . LEU A 1 108 ? -4.577 -9.878 -4.362 1.00 91.50 108 LEU A CA 1
ATOM 836 C C . LEU A 1 108 ? -3.304 -10.736 -4.299 1.00 91.50 108 LEU A C 1
ATOM 838 O O . LEU A 1 108 ? -2.420 -10.580 -5.138 1.00 91.50 108 LEU A O 1
ATOM 842 N N . GLU A 1 109 ? -3.198 -11.605 -3.289 1.00 93.38 109 GLU A N 1
ATOM 843 C CA . GLU A 1 109 ? -2.054 -12.497 -3.067 1.00 93.38 109 GLU A CA 1
ATOM 844 C C . GLU A 1 109 ? -0.743 -11.746 -2.769 1.00 93.38 109 GLU A C 1
ATOM 846 O O . GLU A 1 109 ? 0.354 -12.223 -3.059 1.00 93.38 109 GLU A O 1
ATOM 851 N N . TYR A 1 110 ? -0.834 -10.566 -2.145 1.00 94.06 110 TYR A N 1
ATOM 852 C CA . TYR A 1 110 ? 0.330 -9.875 -1.588 1.00 94.06 110 TYR A CA 1
ATOM 853 C C . TYR A 1 110 ? 0.520 -10.238 -0.115 1.00 94.06 110 TYR A C 1
ATOM 855 O O . TYR A 1 110 ? -0.395 -10.140 0.703 1.00 94.06 110 TYR A O 1
ATOM 863 N N . PHE A 1 111 ? 1.749 -10.599 0.235 1.00 93.00 111 PHE A N 1
ATOM 864 C CA . PHE A 1 111 ? 2.200 -10.736 1.609 1.00 93.00 111 PHE A CA 1
ATOM 865 C C . PHE A 1 111 ? 2.704 -9.389 2.106 1.00 93.00 111 PHE A C 1
ATOM 867 O O . PHE A 1 111 ? 3.648 -8.852 1.529 1.00 93.00 111 PHE A O 1
ATOM 874 N N . CYS A 1 112 ? 2.113 -8.879 3.183 1.00 92.38 112 CYS A N 1
ATOM 875 C CA . CYS A 1 112 ? 2.559 -7.648 3.822 1.00 92.38 112 CYS A CA 1
ATOM 876 C C . CYS A 1 112 ? 3.149 -7.934 5.205 1.00 92.38 112 CYS A C 1
ATOM 878 O O . CYS A 1 112 ? 2.507 -8.595 6.024 1.00 92.38 112 CYS A O 1
ATOM 880 N N . SER A 1 113 ? 4.339 -7.405 5.475 1.00 91.19 113 SER A N 1
ATOM 881 C CA . SER A 1 113 ? 5.034 -7.515 6.759 1.00 91.19 113 SER A CA 1
ATOM 882 C C . SER A 1 113 ? 5.382 -6.147 7.325 1.00 91.19 113 SER A C 1
ATOM 884 O O . SER A 1 113 ? 5.554 -5.181 6.585 1.00 91.19 113 SER A O 1
ATOM 886 N N . LEU A 1 114 ? 5.491 -6.073 8.649 1.00 88.62 114 LEU A N 1
ATOM 887 C CA . LEU A 1 114 ? 6.159 -4.946 9.288 1.00 88.62 114 LEU A CA 1
ATOM 888 C C . LEU A 1 114 ? 7.659 -5.013 8.964 1.00 88.62 114 LEU A C 1
ATOM 890 O O . LEU A 1 114 ? 8.198 -6.121 8.871 1.00 88.62 114 LEU A O 1
ATOM 894 N N . PRO A 1 115 ? 8.321 -3.865 8.783 1.00 87.88 115 PRO A N 1
ATOM 895 C CA . PRO A 1 115 ? 9.771 -3.821 8.668 1.00 87.88 115 PRO A CA 1
ATOM 896 C C . PRO A 1 115 ? 10.422 -4.182 10.014 1.00 87.88 115 PRO A C 1
ATOM 898 O O . PRO A 1 115 ? 9.767 -4.211 11.057 1.00 87.88 115 PRO A O 1
ATOM 901 N N . ASP A 1 116 ? 11.732 -4.425 9.998 1.00 87.38 116 ASP A N 1
ATOM 902 C CA . ASP A 1 116 ? 12.496 -4.782 11.204 1.00 87.38 116 ASP A CA 1
ATOM 903 C C . ASP A 1 116 ? 12.599 -3.635 12.230 1.00 87.38 116 ASP A C 1
ATOM 905 O O . ASP A 1 116 ? 12.919 -3.860 13.399 1.00 87.38 116 ASP A O 1
ATOM 909 N N . ASP A 1 117 ? 12.340 -2.394 11.808 1.00 86.12 117 ASP A N 1
ATOM 910 C CA . ASP A 1 117 ? 12.337 -1.232 12.694 1.00 86.12 117 ASP A CA 1
ATOM 911 C C . ASP A 1 117 ? 11.083 -1.218 13.578 1.00 86.12 117 ASP A C 1
ATOM 913 O O . ASP A 1 117 ? 9.958 -1.058 13.106 1.00 86.12 117 ASP A O 1
ATOM 917 N N . ILE A 1 118 ? 11.298 -1.310 14.892 1.00 83.06 118 ILE A N 1
ATOM 918 C CA . ILE A 1 118 ? 10.245 -1.292 15.914 1.00 83.06 118 ILE A CA 1
ATOM 919 C C . ILE A 1 118 ? 9.417 0.001 15.927 1.00 83.06 118 ILE A C 1
ATOM 921 O O . ILE A 1 118 ? 8.329 0.016 16.500 1.00 83.06 118 ILE A O 1
ATOM 925 N N . ASN A 1 119 ? 9.934 1.088 15.347 1.00 85.62 119 ASN A N 1
ATOM 926 C CA . ASN A 1 119 ? 9.268 2.390 15.302 1.00 85.62 119 ASN A CA 1
ATOM 927 C C . ASN A 1 119 ? 8.540 2.638 13.980 1.00 85.62 119 ASN A C 1
ATOM 929 O O . ASN A 1 119 ? 7.911 3.685 13.818 1.00 85.62 119 ASN A O 1
ATOM 933 N N . ALA A 1 120 ? 8.638 1.721 13.019 1.00 82.94 120 ALA A N 1
ATOM 934 C CA . ALA A 1 120 ? 7.988 1.899 11.739 1.00 82.94 120 ALA A CA 1
ATOM 935 C C . ALA A 1 120 ? 6.471 1.733 11.852 1.00 82.94 120 ALA A C 1
ATOM 937 O O . ALA A 1 120 ? 5.955 0.800 12.467 1.00 82.94 120 ALA A O 1
ATOM 938 N N . THR A 1 121 ? 5.757 2.635 11.189 1.00 84.00 121 THR A N 1
ATOM 939 C CA . THR A 1 121 ? 4.291 2.643 11.115 1.00 84.00 121 THR A CA 1
ATOM 940 C C . THR A 1 121 ? 3.764 2.142 9.773 1.00 84.00 121 THR A C 1
ATOM 942 O O . THR A 1 121 ? 2.555 2.138 9.555 1.00 84.00 121 THR A O 1
ATOM 945 N N . TYR A 1 122 ? 4.661 1.721 8.879 1.00 89.38 122 TYR A N 1
ATOM 946 C CA . TYR A 1 122 ? 4.336 1.271 7.533 1.00 89.38 122 TYR A CA 1
ATOM 947 C C . TYR A 1 122 ? 4.446 -0.251 7.396 1.00 89.38 122 TYR A C 1
ATOM 949 O O . TYR A 1 122 ? 5.120 -0.925 8.173 1.00 89.38 122 TYR A O 1
ATOM 957 N N . PHE A 1 123 ? 3.795 -0.787 6.368 1.00 91.31 123 PHE A N 1
ATOM 958 C CA . PHE A 1 123 ? 3.886 -2.187 5.964 1.00 91.31 123 PHE A CA 1
ATOM 959 C C . PHE A 1 123 ? 4.577 -2.306 4.610 1.00 91.31 123 PHE A C 1
ATOM 961 O O . PHE A 1 123 ? 4.320 -1.510 3.709 1.00 91.31 123 PHE A O 1
ATOM 968 N N . GLU A 1 124 ? 5.389 -3.342 4.442 1.00 93.12 124 GLU A N 1
ATOM 969 C CA . GLU A 1 124 ? 5.999 -3.708 3.168 1.00 93.12 124 GLU A CA 1
ATOM 970 C C . GLU A 1 124 ? 5.259 -4.898 2.563 1.00 93.12 124 GLU A C 1
ATOM 972 O O . GLU A 1 124 ? 5.241 -5.986 3.135 1.00 93.12 124 GLU A O 1
ATOM 977 N N . CYS A 1 125 ? 4.646 -4.699 1.402 1.00 94.44 125 CYS A N 1
ATOM 978 C CA . CYS A 1 125 ? 3.869 -5.688 0.675 1.00 94.44 125 CYS A CA 1
ATOM 979 C C . CYS A 1 125 ? 4.609 -6.169 -0.571 1.00 94.44 125 CYS A C 1
ATOM 981 O O . CYS A 1 125 ? 5.030 -5.371 -1.407 1.00 94.44 125 CYS A O 1
ATOM 983 N N . ARG A 1 126 ? 4.693 -7.486 -0.741 1.00 93.94 126 ARG A N 1
ATOM 984 C CA . ARG A 1 126 ? 5.284 -8.149 -1.909 1.00 93.94 126 ARG A CA 1
ATOM 985 C C . ARG A 1 126 ? 4.356 -9.233 -2.431 1.00 93.94 126 ARG A C 1
ATOM 987 O O . ARG A 1 126 ? 3.668 -9.880 -1.643 1.00 93.94 126 ARG A O 1
ATOM 994 N N . LYS A 1 127 ? 4.336 -9.444 -3.743 1.00 93.62 127 LYS A N 1
ATOM 995 C CA . LYS A 1 127 ? 3.502 -10.488 -4.340 1.00 93.62 127 LYS A CA 1
ATOM 996 C C . LYS A 1 127 ? 4.027 -11.869 -3.948 1.00 93.62 127 LYS A C 1
ATOM 998 O O . LYS A 1 127 ? 5.226 -12.128 -4.045 1.00 93.62 127 LYS A O 1
ATOM 1003 N N . ILE A 1 128 ? 3.138 -12.741 -3.488 1.00 87.62 128 ILE A N 1
ATOM 1004 C CA . ILE A 1 128 ? 3.438 -14.158 -3.290 1.00 87.62 128 ILE A CA 1
ATOM 1005 C C . ILE A 1 128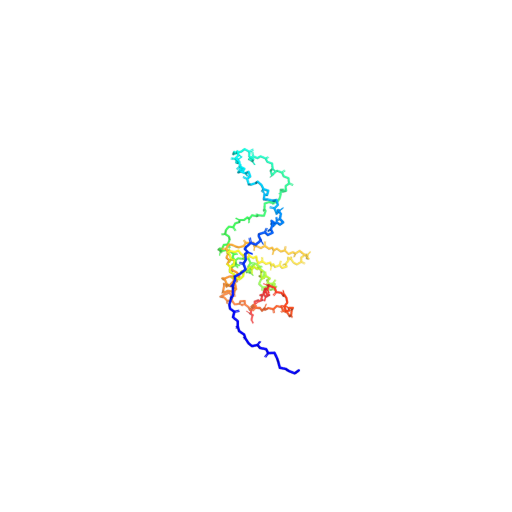 ? 3.304 -14.796 -4.672 1.00 87.62 128 ILE A C 1
ATOM 1007 O O . ILE A 1 128 ? 2.251 -14.696 -5.295 1.00 87.62 128 ILE A O 1
ATOM 1011 N N . THR A 1 129 ? 4.400 -15.346 -5.187 1.00 69.56 129 THR A N 1
ATOM 1012 C CA . THR A 1 129 ? 4.443 -16.035 -6.489 1.00 69.56 129 THR A CA 1
ATOM 1013 C C . THR A 1 129 ? 4.596 -17.527 -6.280 1.00 69.56 129 THR A C 1
ATOM 1015 O O . THR A 1 129 ? 5.227 -17.904 -5.265 1.00 69.56 129 THR A O 1
#

Foldseek 3Di:
DDDDDDDDDDDDDDDDDDDDPPPPDDDPPPDDPPPPDPPPPPPDPPPPDQPPPCPVVVCVVPQQWKWKKAADQPAQKIKIWTDPVVRDIDIDIHSHGSVVVCVVLVVVQWDWDDDPDPPDRMIIIHHDD

Radius of gyration: 29.41 Å; chains: 1; bounding box: 31×53×92 Å

pLDDT: mean 71.31, std 20.9, range [38.03, 94.44]